Protein AF-A0A7S1WA50-F1 (afdb_monomer)

Sequence (158 aa):
GDLDSDDESGGPNFHASDACNRATQATYDANPKWEGSHKYVARGTYIEGLRAGDACVVKWFKSGPVYSEADFDHDIAAISETKRIAAAFNDAVRPSKPVYVNEAQVWHHLAEEDRRKVLVEPLIKGVYQHFNSNTGFQADGFEIMSALSHFSYYFTGG

Organism: Alexandrium catenella (NCBI:txid2925)

Radius of gyration: 18.3 Å; Cα contacts (8 Å, |Δi|>4): 209; chains: 1; bounding box: 58×42×42 Å

pLDDT: mean 81.84, std 15.19, range [35.0, 96.0]

Foldseek 3Di:
DDDDDPPCPPDPPDDLCLLEPQAADKDWDPPAPDDDPFKGKTKIAGCGGPRHRAIKIKIDTDDDPPDDPVVVVVVQVVLVLLQVLQVVCCVVVVDPDGDHGHHWDWAADDPPVGRGIIIMTGDDPDDDDDAADPVGDGDPPPVVVVVSVVSSCVVVVD

InterPro domains:
  IPR004166 Alpha-type protein kinase, alpha-kinase domain [PF02816] (35-158)
  IPR011009 Protein kinase-like domain superfamily [SSF56112] (28-158)
  IPR051852 Alpha-type Protein Kinase [PTHR45992] (49-157)

Secondary structure (DSSP, 8-state):
---------------GGGG---EEEEEE-SS-SEE-SSEEEEEEEEEEETTTTSEEEEEEEPSSTT--HHHHHHHHHHHHHHHHHHHHHHHHH--SS-------EEEE-SSTT---EEEEEEPPPS-----B-TTS-B-TT-HHHHHHHHHHHHHHT-

Solvent-accessible surface area (backbone atoms only — not comparable to full-atom values): 9656 Å² total; per-residue (Å²): 138,76,90,82,80,88,77,78,80,78,66,83,87,82,51,82,69,65,27,45,46,66,49,82,43,64,52,62,54,90,69,58,79,44,71,60,98,60,32,38,28,20,62,26,34,24,69,31,60,84,36,48,74,40,58,24,33,38,33,35,71,56,90,59,99,81,70,49,78,64,55,55,56,51,52,49,52,52,48,54,52,48,40,53,48,34,52,53,46,35,70,74,68,58,53,99,71,71,66,82,62,63,35,62,44,84,43,62,46,83,52,84,94,44,68,51,69,29,39,39,26,47,50,81,84,77,84,89,79,82,58,64,46,102,84,75,51,70,48,87,96,42,63,69,61,52,51,48,58,55,46,45,42,62,74,70,70,108

Nearest PDB structures (foldseek):
  3q6u-assembly1_A  TM=4.998E-01  e=2.518E-02  Homo sapiens
  8yki-assembly2_B  TM=5.866E-01  e=1.099E-01  Homo sapiens
  9eto-assembly2_B  TM=3.687E-01  e=1.540E-02  Psilocybe cubensis
  9bhi-assembly1_A  TM=5.438E-01  e=1.797E-01  Homo sapiens
  2lav-assembly1_A  TM=3.578E-01  e=4.246E-01  Homo sapiens

Mean predicted aligned error: 8.6 Å

Structure (mmCIF, N/CA/C/O backbone):
data_AF-A0A7S1WA50-F1
#
_entry.id   AF-A0A7S1WA50-F1
#
loop_
_atom_site.group_PDB
_atom_site.id
_atom_site.type_symbol
_atom_site.label_atom_id
_atom_site.label_alt_id
_atom_site.label_comp_id
_atom_site.label_asym_id
_atom_site.label_entity_id
_atom_site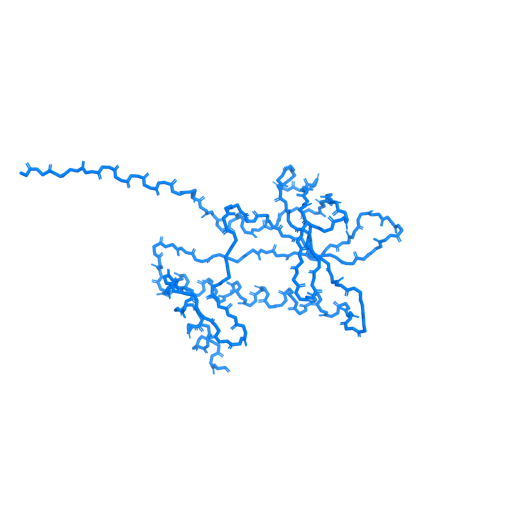.label_seq_id
_atom_site.pdbx_PDB_ins_code
_atom_site.Cartn_x
_atom_site.Cartn_y
_atom_site.Cartn_z
_atom_site.occupancy
_atom_site.B_iso_or_equiv
_atom_site.auth_seq_id
_atom_site.auth_comp_id
_atom_site.auth_asym_id
_atom_site.auth_atom_id
_atom_site.pdbx_PDB_model_num
ATOM 1 N N . GLY A 1 1 ? -34.495 28.781 19.962 1.00 35.00 1 GLY A N 1
ATOM 2 C CA . GLY A 1 1 ? -34.429 27.419 19.428 1.00 35.00 1 GLY A CA 1
ATOM 3 C C . GLY A 1 1 ? -34.739 27.491 17.961 1.00 35.00 1 GLY A C 1
ATOM 4 O O . GLY A 1 1 ? -35.581 28.296 17.586 1.00 35.00 1 GLY A O 1
ATOM 5 N N . ASP A 1 2 ? -34.044 26.797 17.085 1.00 36.53 2 ASP A N 1
ATOM 6 C CA . ASP A 1 2 ? -32.937 25.845 17.225 1.00 36.53 2 ASP A CA 1
ATOM 7 C C . ASP A 1 2 ? -32.177 25.954 15.888 1.00 36.53 2 ASP A C 1
ATOM 9 O O . ASP A 1 2 ? -32.792 26.231 14.861 1.00 36.53 2 ASP A O 1
ATOM 13 N N . LEU A 1 3 ? -30.859 26.170 15.914 1.00 46.78 3 LEU A N 1
ATOM 14 C CA . LEU A 1 3 ? -29.863 25.157 15.543 1.00 46.78 3 LEU A CA 1
ATOM 15 C C . LEU A 1 3 ? -30.322 24.255 14.390 1.00 46.78 3 LEU A C 1
ATOM 17 O O . LEU A 1 3 ? -31.064 23.315 14.622 1.00 46.78 3 LEU A O 1
ATOM 21 N N . ASP A 1 4 ? -29.804 24.530 13.195 1.00 40.38 4 ASP A N 1
ATOM 22 C CA . ASP A 1 4 ? -29.164 23.495 12.386 1.00 40.38 4 ASP A CA 1
ATOM 23 C C . ASP A 1 4 ? -28.057 24.155 11.559 1.00 40.38 4 ASP A C 1
ATOM 25 O O . ASP A 1 4 ? -28.275 24.945 10.641 1.00 40.38 4 ASP A O 1
ATOM 29 N N . SER A 1 5 ? -26.836 23.912 12.022 1.00 44.00 5 SER A N 1
ATOM 30 C CA . SER A 1 5 ? -25.590 24.177 11.328 1.00 44.00 5 SER A CA 1
ATOM 31 C C . SER A 1 5 ? -25.280 22.961 10.464 1.00 44.00 5 SER A C 1
ATOM 33 O O . SER A 1 5 ? -24.893 21.921 10.999 1.00 44.00 5 SER A O 1
ATOM 35 N N . ASP A 1 6 ? -25.420 23.107 9.151 1.00 42.28 6 ASP A N 1
ATOM 36 C CA . ASP A 1 6 ? -24.900 22.147 8.180 1.00 42.28 6 ASP A CA 1
ATOM 37 C C . ASP A 1 6 ? -23.361 22.211 8.180 1.00 42.28 6 ASP A C 1
ATOM 39 O O . ASP A 1 6 ? -22.743 22.966 7.429 1.00 42.28 6 ASP A O 1
ATOM 43 N N . ASP A 1 7 ? -22.734 21.434 9.065 1.00 39.44 7 ASP A N 1
ATOM 44 C CA . ASP A 1 7 ? -21.320 21.059 8.967 1.00 39.44 7 ASP A CA 1
ATOM 45 C C . ASP A 1 7 ? -21.200 19.787 8.116 1.00 39.44 7 ASP A C 1
ATOM 47 O O . ASP A 1 7 ? -20.968 18.682 8.612 1.00 39.44 7 ASP A O 1
ATOM 51 N N . GLU A 1 8 ? -21.382 19.929 6.801 1.00 43.31 8 GLU A N 1
ATOM 52 C CA . GLU A 1 8 ? -20.932 18.920 5.841 1.00 43.31 8 GLU A CA 1
ATOM 53 C C . GLU A 1 8 ? -19.407 19.012 5.682 1.00 43.31 8 GLU A C 1
ATOM 55 O O . GLU A 1 8 ? -18.874 19.506 4.685 1.00 43.31 8 GLU A O 1
ATOM 60 N N . SER A 1 9 ? -18.667 18.465 6.647 1.00 40.41 9 SER A N 1
ATOM 61 C CA . SER A 1 9 ? -17.265 18.087 6.441 1.00 40.41 9 SER A CA 1
ATOM 62 C C . SER A 1 9 ? -17.189 16.803 5.597 1.00 40.41 9 SER A C 1
ATOM 64 O O . SER A 1 9 ? -16.762 15.735 6.038 1.00 40.41 9 SER A O 1
ATOM 66 N N . GLY A 1 10 ? -17.636 16.914 4.341 1.00 35.53 10 GLY A N 1
ATOM 67 C CA . GLY A 1 10 ? -17.607 15.871 3.319 1.00 35.53 10 GLY A CA 1
ATOM 68 C C . GLY A 1 10 ? -16.180 15.524 2.897 1.00 35.53 10 GLY A C 1
ATOM 69 O O . GLY A 1 10 ? -15.693 15.958 1.853 1.00 35.53 10 GLY A O 1
ATOM 70 N N . GLY A 1 11 ? -15.489 14.733 3.717 1.00 45.41 11 GLY A N 1
ATOM 71 C CA . GLY A 1 11 ? -14.299 14.009 3.280 1.00 45.41 11 GLY A CA 1
ATOM 72 C C . GLY A 1 11 ? -14.661 13.012 2.168 1.00 45.41 11 GLY A C 1
ATOM 73 O O . GLY A 1 11 ? -15.799 12.545 2.113 1.00 45.41 11 GLY A O 1
ATOM 74 N N . PRO A 1 12 ? -13.728 12.667 1.264 1.00 52.41 12 PRO A N 1
ATOM 75 C CA . PRO A 1 12 ? -14.012 11.709 0.201 1.00 52.41 12 PRO A CA 1
ATOM 76 C C . PRO A 1 12 ? -14.478 10.371 0.793 1.00 52.41 12 PRO A C 1
ATOM 78 O O . PRO A 1 12 ? -13.815 9.822 1.675 1.00 52.41 12 PRO A O 1
ATOM 81 N N . ASN A 1 13 ? -15.598 9.841 0.289 1.00 57.78 13 ASN A N 1
ATOM 82 C CA . ASN A 1 13 ? -16.054 8.484 0.595 1.00 57.78 13 ASN A CA 1
ATOM 83 C C . ASN A 1 13 ? -15.004 7.487 0.090 1.00 57.78 13 ASN A C 1
ATOM 85 O O . ASN A 1 13 ? -14.938 7.196 -1.102 1.00 57.78 13 ASN A O 1
ATOM 89 N N . PHE A 1 14 ? -14.153 7.003 0.994 1.00 65.69 14 PHE A N 1
ATOM 90 C CA . PHE A 1 14 ? -13.164 5.974 0.697 1.00 65.69 14 PHE A CA 1
ATOM 91 C C . PHE A 1 14 ? -13.850 4.607 0.695 1.00 65.69 14 PHE A C 1
ATOM 93 O O . PHE A 1 14 ? -14.446 4.201 1.695 1.00 65.69 14 PHE A O 1
ATOM 100 N N . HIS A 1 15 ? -13.758 3.882 -0.416 1.00 72.12 15 HIS A N 1
ATOM 101 C CA . HIS A 1 15 ? -14.284 2.528 -0.535 1.00 72.12 15 HIS A CA 1
ATOM 102 C C . HIS A 1 15 ? -13.161 1.501 -0.381 1.00 72.12 15 HIS A C 1
ATOM 104 O O . HIS A 1 15 ? -12.035 1.717 -0.814 1.00 72.12 15 HIS A O 1
ATOM 110 N N . ALA A 1 16 ? -13.469 0.320 0.163 1.00 71.81 16 ALA A N 1
ATOM 111 C CA . ALA A 1 16 ? -12.491 -0.767 0.303 1.00 71.81 16 ALA A CA 1
ATOM 112 C C . ALA A 1 16 ? -11.784 -1.127 -1.025 1.00 71.81 16 ALA A C 1
ATOM 114 O O . ALA A 1 16 ? -10.636 -1.562 -1.021 1.00 71.81 16 ALA A O 1
ATOM 115 N N . SER A 1 17 ? -12.451 -0.918 -2.167 1.00 76.38 17 SER A N 1
ATOM 116 C CA . SER A 1 17 ? -11.875 -1.106 -3.502 1.00 76.38 17 SER A CA 1
ATOM 117 C C . SER A 1 17 ? -10.734 -0.144 -3.830 1.00 76.38 17 SER A C 1
ATOM 119 O O . SER A 1 17 ? -9.886 -0.494 -4.647 1.00 76.38 17 SER A O 1
ATOM 121 N N . ASP A 1 18 ? -10.686 1.032 -3.201 1.00 80.12 18 ASP A N 1
ATOM 122 C CA . ASP A 1 18 ? -9.644 2.038 -3.433 1.00 80.12 18 ASP A CA 1
ATOM 123 C C . ASP A 1 18 ? -8.282 1.571 -2.914 1.00 80.12 18 ASP A C 1
ATOM 125 O O . ASP A 1 18 ? -7.242 1.962 -3.454 1.00 80.12 18 ASP A O 1
ATOM 129 N N . ALA A 1 19 ? -8.296 0.674 -1.925 1.00 83.38 19 ALA A N 1
ATOM 130 C CA . ALA A 1 19 ? -7.116 0.014 -1.389 1.00 83.38 19 ALA A CA 1
ATOM 131 C C . ALA A 1 19 ? -6.609 -1.136 -2.281 1.00 83.38 19 ALA A C 1
ATOM 133 O O . ALA A 1 19 ? -5.468 -1.562 -2.124 1.00 83.38 19 ALA A O 1
ATOM 134 N N . CYS A 1 20 ? -7.405 -1.643 -3.228 1.00 86.56 20 CYS A N 1
ATOM 135 C CA . CYS A 1 20 ? -6.990 -2.738 -4.108 1.00 86.56 20 CYS A CA 1
ATOM 136 C C . CYS A 1 20 ? -6.148 -2.236 -5.290 1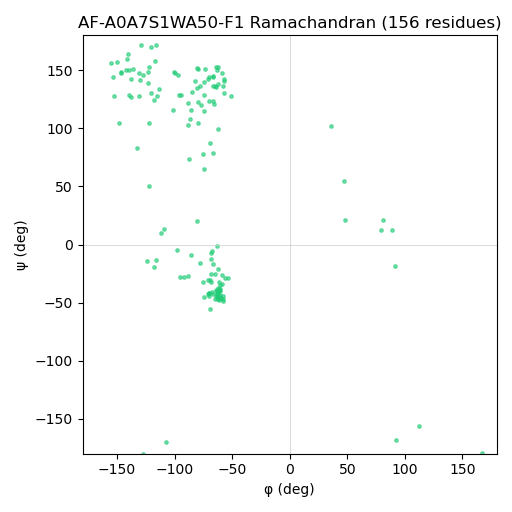.00 86.56 20 CYS A C 1
ATOM 138 O O . CYS A 1 20 ? -6.474 -1.221 -5.908 1.00 86.56 20 CYS A O 1
ATOM 140 N N . ASN A 1 21 ? -5.110 -2.989 -5.671 1.00 86.50 21 ASN A N 1
ATOM 141 C CA . ASN A 1 21 ? -4.279 -2.641 -6.826 1.00 86.50 21 ASN A CA 1
ATOM 142 C C . ASN A 1 21 ? -5.047 -2.807 -8.157 1.00 86.50 21 ASN A C 1
ATOM 144 O O . ASN A 1 21 ? -5.201 -1.836 -8.877 1.00 86.50 21 ASN A O 1
ATOM 148 N N . ARG A 1 22 ? -5.615 -3.982 -8.479 1.00 87.62 22 ARG A N 1
ATOM 149 C CA . ARG A 1 22 ? -6.429 -4.226 -9.706 1.00 87.62 22 ARG A CA 1
ATOM 150 C C . ARG A 1 22 ? -5.810 -3.723 -11.034 1.00 87.62 22 ARG A C 1
ATOM 152 O O . ARG A 1 22 ? -6.529 -3.542 -12.020 1.00 87.62 22 ARG A O 1
ATOM 159 N N . ALA A 1 23 ? -4.499 -3.527 -11.072 1.00 91.75 23 ALA A N 1
ATOM 160 C CA . ALA A 1 23 ? -3.702 -3.246 -12.256 1.00 91.75 23 ALA A CA 1
ATOM 161 C C . ALA A 1 23 ? -2.643 -4.342 -12.428 1.00 91.75 23 ALA A C 1
ATOM 163 O O . ALA A 1 23 ? -2.480 -5.198 -11.558 1.00 91.75 23 ALA A O 1
ATOM 164 N N . THR A 1 24 ? -1.965 -4.351 -13.570 1.00 90.50 24 THR A N 1
ATOM 165 C CA . THR A 1 24 ? -0.911 -5.337 -13.883 1.00 90.50 24 THR A CA 1
ATOM 166 C C . THR A 1 24 ? 0.414 -4.687 -14.245 1.00 90.50 24 THR A C 1
ATOM 168 O O . THR A 1 24 ? 1.440 -5.362 -14.281 1.00 90.50 24 THR A O 1
ATOM 171 N N . GLN A 1 25 ? 0.400 -3.381 -14.516 1.00 91.88 25 GLN A N 1
ATOM 172 C CA . GLN A 1 25 ? 1.564 -2.668 -15.006 1.00 91.88 25 GLN A CA 1
ATOM 173 C C . GLN A 1 25 ? 1.510 -1.180 -14.638 1.00 91.88 25 GLN A C 1
ATOM 175 O O . GLN A 1 25 ? 0.438 -0.567 -14.620 1.00 91.88 25 GLN A O 1
ATOM 180 N N . ALA A 1 26 ? 2.669 -0.585 -14.345 1.00 93.44 26 ALA A N 1
ATOM 181 C CA . ALA A 1 26 ? 2.814 0.838 -14.040 1.00 93.44 26 ALA A CA 1
ATOM 182 C C . ALA A 1 26 ? 4.156 1.380 -14.532 1.00 93.44 26 ALA A C 1
ATOM 184 O O . ALA A 1 26 ? 5.169 0.685 -14.490 1.00 93.44 26 ALA A O 1
ATOM 185 N N . THR A 1 27 ? 4.168 2.652 -14.923 1.00 93.19 27 THR A N 1
ATOM 186 C CA . THR A 1 27 ? 5.390 3.417 -15.195 1.00 93.19 27 THR A CA 1
ATOM 187 C C . THR A 1 27 ? 5.726 4.303 -14.003 1.00 93.19 27 THR A C 1
ATOM 189 O O . THR A 1 27 ? 4.836 4.775 -13.293 1.00 93.19 27 THR A O 1
ATOM 192 N N . TYR A 1 28 ? 7.013 4.531 -13.755 1.00 91.81 28 TYR A N 1
ATOM 193 C CA . TYR A 1 28 ? 7.479 5.400 -12.676 1.00 91.81 28 TYR A CA 1
ATOM 194 C C . TYR A 1 28 ? 8.874 5.955 -12.978 1.00 91.81 28 TYR A C 1
ATOM 196 O O . TYR A 1 28 ? 9.638 5.365 -13.739 1.00 91.81 28 TYR A O 1
ATOM 204 N N . ASP A 1 29 ? 9.200 7.096 -12.371 1.00 85.19 29 ASP A N 1
ATOM 205 C CA . ASP A 1 29 ? 10.546 7.675 -12.406 1.00 85.19 29 ASP A CA 1
ATOM 206 C C . ASP A 1 29 ? 11.443 6.911 -11.422 1.00 85.19 29 ASP A C 1
ATOM 208 O O . ASP A 1 29 ? 11.162 6.871 -10.222 1.00 85.19 29 ASP A O 1
ATOM 212 N N . ALA A 1 30 ? 12.517 6.296 -11.922 1.00 80.50 30 ALA A N 1
ATOM 213 C CA . ALA A 1 30 ? 13.470 5.557 -11.093 1.00 80.50 30 ALA A CA 1
ATOM 214 C C . ALA A 1 30 ? 14.286 6.469 -10.155 1.00 80.50 30 ALA A C 1
ATOM 216 O O . ALA A 1 30 ? 14.987 5.961 -9.281 1.00 80.50 30 ALA A O 1
ATOM 217 N N . ASN A 1 31 ? 14.174 7.797 -10.290 1.00 84.62 31 ASN A N 1
ATOM 218 C CA . ASN A 1 31 ? 14.657 8.749 -9.297 1.00 84.62 31 ASN A CA 1
ATOM 219 C C . ASN A 1 31 ? 13.642 8.850 -8.144 1.00 84.62 31 ASN A C 1
ATOM 221 O O . ASN A 1 31 ? 12.584 9.477 -8.306 1.00 84.62 31 ASN A O 1
ATOM 225 N N . PRO A 1 32 ? 13.931 8.249 -6.974 1.00 84.31 32 PRO A N 1
ATOM 226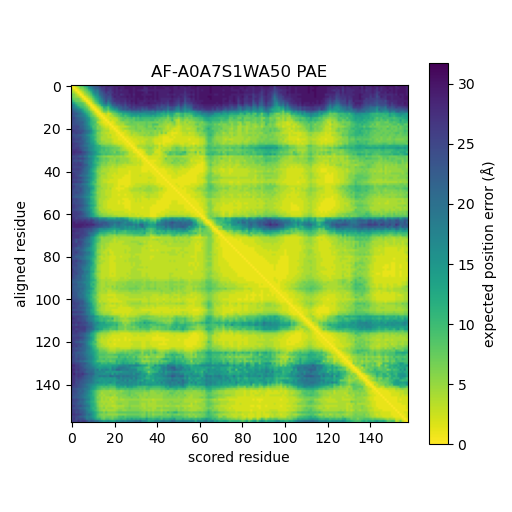 C CA . PRO A 1 32 ? 12.967 8.181 -5.889 1.00 84.31 32 PRO A CA 1
ATOM 227 C C . PRO A 1 32 ? 12.601 9.582 -5.398 1.00 84.31 32 PRO A C 1
ATOM 229 O O . PRO A 1 32 ? 13.455 10.455 -5.250 1.00 84.31 32 PRO A O 1
ATOM 232 N N . LYS A 1 33 ? 11.309 9.792 -5.139 1.00 84.88 33 LYS A N 1
ATOM 233 C CA . LYS A 1 33 ? 10.800 11.043 -4.555 1.00 84.88 33 LYS A CA 1
ATOM 234 C C . LYS A 1 33 ? 10.820 10.999 -3.032 1.00 84.88 33 LYS A C 1
ATOM 236 O O . LYS A 1 33 ? 10.924 12.045 -2.400 1.00 84.88 33 LYS A O 1
ATOM 241 N N . TRP A 1 34 ? 10.731 9.798 -2.461 1.00 90.56 34 TRP A N 1
ATOM 242 C CA . TRP A 1 34 ? 10.767 9.560 -1.024 1.00 90.56 34 TRP A CA 1
ATOM 243 C C . TRP A 1 34 ? 11.584 8.309 -0.704 1.00 90.56 34 TRP A C 1
ATOM 245 O O . TRP A 1 34 ? 11.833 7.460 -1.563 1.00 90.56 34 TRP A O 1
ATOM 255 N N . GLU A 1 35 ? 11.974 8.168 0.556 1.00 90.44 35 GLU A N 1
ATOM 256 C CA . GLU A 1 35 ? 12.653 6.978 1.049 1.00 90.44 35 GLU A CA 1
ATOM 257 C C . GLU A 1 35 ? 12.278 6.678 2.499 1.00 90.44 35 GLU A C 1
ATOM 259 O O . GLU A 1 35 ? 12.004 7.577 3.290 1.00 90.44 35 GLU A O 1
ATOM 264 N N . GLY A 1 36 ? 12.271 5.391 2.837 1.00 84.69 36 GLY A N 1
ATOM 265 C CA . GLY A 1 36 ? 12.274 4.917 4.216 1.00 84.69 36 GLY A CA 1
ATOM 266 C C . GLY A 1 36 ? 13.629 4.316 4.585 1.00 84.69 36 GLY A C 1
ATOM 267 O O . GLY A 1 36 ? 14.590 4.362 3.809 1.00 84.69 36 GLY A O 1
ATOM 268 N N . SER A 1 37 ? 13.694 3.671 5.749 1.00 84.69 37 SER A N 1
ATOM 269 C CA . SER A 1 37 ? 14.921 3.020 6.231 1.00 84.69 37 SER A CA 1
ATOM 270 C C . SER A 1 37 ? 15.423 1.913 5.293 1.00 84.69 37 SER A C 1
ATOM 272 O O . SER A 1 37 ? 16.627 1.769 5.115 1.00 84.69 37 SER A O 1
ATOM 274 N N . HIS A 1 38 ? 14.513 1.177 4.641 1.00 85.81 38 HIS A N 1
ATOM 275 C CA . HIS A 1 38 ? 14.856 -0.007 3.833 1.00 85.81 38 HIS A CA 1
ATOM 276 C C . HIS A 1 38 ? 14.503 0.105 2.346 1.00 85.81 38 HIS A C 1
ATOM 278 O O . HIS A 1 38 ? 15.043 -0.641 1.530 1.00 85.81 38 HIS A O 1
ATOM 284 N N . LYS A 1 3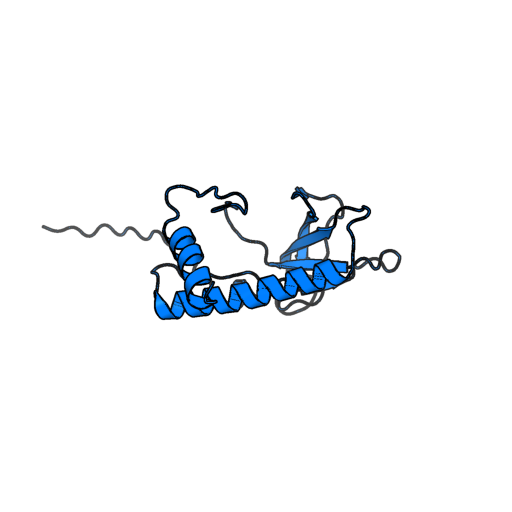9 ? 13.596 1.015 1.975 1.00 90.00 39 LYS A N 1
ATOM 285 C CA . LYS A 1 39 ? 13.023 1.087 0.625 1.00 90.00 39 LYS A CA 1
ATOM 286 C C . LYS A 1 39 ? 13.097 2.498 0.055 1.00 90.00 39 LYS A C 1
ATOM 288 O O . LYS A 1 39 ? 12.871 3.477 0.767 1.00 90.00 39 LYS A O 1
ATOM 293 N N . TYR A 1 40 ? 13.385 2.576 -1.235 1.00 91.50 40 TYR A N 1
ATOM 294 C CA . TYR A 1 40 ? 13.123 3.737 -2.070 1.00 91.50 40 TYR A CA 1
ATOM 295 C C . TYR A 1 40 ? 11.660 3.750 -2.497 1.00 91.50 40 TYR A C 1
ATOM 297 O O . TYR A 1 40 ? 11.028 2.696 -2.597 1.00 91.50 40 TYR A O 1
ATOM 305 N N . VAL A 1 41 ? 11.129 4.946 -2.736 1.00 92.69 41 VAL A N 1
ATOM 306 C CA . VAL A 1 41 ? 9.730 5.157 -3.092 1.00 92.69 41 VAL A CA 1
ATOM 307 C C . VAL A 1 41 ? 9.637 6.188 -4.214 1.00 92.69 41 VAL A C 1
ATOM 309 O O . VAL A 1 41 ? 10.128 7.315 -4.100 1.00 92.69 41 VAL A O 1
ATOM 312 N N . ALA A 1 42 ? 8.952 5.826 -5.291 1.00 93.31 42 ALA A N 1
ATOM 313 C CA . ALA A 1 42 ? 8.600 6.736 -6.369 1.00 93.31 42 ALA A CA 1
ATOM 314 C C . ALA A 1 42 ? 7.091 6.773 -6.582 1.00 93.31 42 ALA A C 1
ATOM 316 O O . ALA A 1 42 ? 6.368 5.809 -6.324 1.00 93.31 42 ALA A O 1
ATOM 317 N N . ARG A 1 43 ? 6.622 7.907 -7.098 1.00 94.00 43 ARG A N 1
ATOM 318 C CA . ARG A 1 43 ? 5.283 8.000 -7.667 1.00 94.00 43 ARG A CA 1
ATOM 319 C C . ARG A 1 43 ? 5.296 7.369 -9.057 1.00 94.00 43 ARG A C 1
ATOM 321 O O . ARG A 1 43 ? 6.198 7.646 -9.846 1.00 94.00 43 ARG A O 1
ATOM 328 N N . GLY A 1 44 ? 4.274 6.578 -9.349 1.00 94.12 44 GLY A N 1
ATOM 329 C CA . GLY A 1 44 ? 4.027 6.014 -10.667 1.00 94.12 44 GLY A CA 1
ATOM 330 C C . GLY A 1 44 ? 2.614 6.294 -11.166 1.00 94.12 44 GLY A C 1
ATOM 331 O O . GLY A 1 44 ? 1.807 6.941 -10.490 1.00 94.12 44 GLY A O 1
ATOM 332 N N . THR A 1 45 ? 2.338 5.796 -12.364 1.00 95.94 45 THR A N 1
ATOM 333 C CA . THR A 1 45 ? 1.015 5.780 -12.989 1.00 95.94 45 THR A CA 1
ATOM 334 C C . THR A 1 45 ? 0.755 4.374 -13.504 1.00 95.94 45 THR A C 1
ATOM 336 O O . THR A 1 45 ? 1.588 3.818 -14.223 1.00 95.94 45 THR A O 1
ATOM 339 N N . TYR A 1 46 ? -0.383 3.791 -13.139 1.00 96.00 46 TYR A N 1
ATOM 340 C CA . TYR A 1 46 ? -0.809 2.517 -13.709 1.00 96.00 46 TYR A CA 1
ATOM 341 C C . TYR A 1 46 ? -1.063 2.681 -15.209 1.00 96.00 46 TYR A C 1
ATOM 343 O O . TYR A 1 46 ? -1.705 3.645 -15.628 1.00 96.00 46 TYR A O 1
ATOM 351 N N . ILE A 1 47 ? -0.586 1.739 -16.018 1.00 95.56 47 ILE A N 1
ATOM 352 C CA . ILE A 1 47 ? -0.751 1.769 -17.481 1.00 95.56 47 ILE A CA 1
ATOM 353 C C . ILE A 1 47 ? -1.588 0.604 -18.021 1.00 95.56 47 ILE A C 1
ATOM 355 O O . ILE A 1 47 ? -2.069 0.691 -19.145 1.00 95.56 47 ILE A O 1
ATOM 359 N N . GLU A 1 48 ? -1.843 -0.431 -17.213 1.00 94.00 48 GLU A N 1
ATOM 360 C CA . GLU A 1 48 ? -2.699 -1.565 -17.584 1.00 94.00 48 GLU A CA 1
ATOM 361 C C . GLU A 1 48 ? -3.600 -2.030 -16.430 1.00 94.00 48 GLU A C 1
ATOM 363 O O . GLU A 1 48 ? -3.230 -1.955 -15.255 1.00 94.00 48 GLU A O 1
ATOM 368 N N . GLY A 1 49 ? -4.774 -2.566 -16.776 1.00 93.31 49 GLY A N 1
ATOM 369 C CA . GLY A 1 49 ? -5.785 -3.070 -15.841 1.00 93.31 49 GLY A CA 1
ATOM 370 C C . GLY A 1 49 ? -6.837 -2.028 -15.443 1.00 93.31 49 GLY A C 1
ATOM 371 O O . GLY A 1 49 ? -6.950 -0.967 -16.053 1.00 93.31 49 GLY A O 1
ATOM 372 N N . LEU A 1 50 ? -7.639 -2.328 -14.414 1.00 92.81 50 LEU A N 1
ATOM 373 C CA . LEU A 1 50 ? -8.819 -1.528 -14.038 1.00 92.81 50 LEU A CA 1
ATOM 374 C C . LEU A 1 50 ? -8.480 -0.145 -13.471 1.00 92.81 50 LEU A C 1
ATOM 376 O O . LEU A 1 50 ? -9.374 0.681 -13.316 1.00 92.81 50 LEU A O 1
ATOM 380 N N . ARG A 1 51 ? -7.207 0.093 -13.145 1.00 93.06 51 ARG A N 1
ATOM 381 C CA . ARG A 1 51 ? -6.710 1.371 -12.630 1.00 93.06 51 ARG A CA 1
ATOM 382 C C . ARG A 1 51 ? -5.841 2.128 -13.624 1.00 93.06 51 ARG A C 1
ATOM 384 O O . ARG A 1 51 ? -5.153 3.054 -13.216 1.00 93.06 51 ARG A O 1
ATOM 391 N N . ALA A 1 52 ? -5.823 1.749 -14.902 1.00 95.19 52 ALA A N 1
ATOM 392 C CA . ALA A 1 52 ? -5.044 2.475 -15.902 1.00 95.19 52 ALA A CA 1
ATOM 393 C C . ALA A 1 52 ? -5.349 3.989 -15.852 1.00 95.19 52 ALA A C 1
ATOM 395 O O . ALA A 1 52 ? -6.508 4.400 -15.868 1.00 95.19 52 ALA A O 1
ATOM 396 N N . GLY A 1 53 ? -4.300 4.810 -15.756 1.00 94.38 53 GLY A N 1
ATOM 397 C CA . GLY A 1 53 ? -4.380 6.263 -15.576 1.00 94.38 53 GLY A CA 1
ATOM 398 C C . GLY A 1 53 ? -4.367 6.750 -14.119 1.00 94.38 53 GLY A C 1
ATOM 399 O O . GLY A 1 53 ? -4.029 7.910 -13.881 1.00 94.38 53 GLY A O 1
ATOM 400 N N . ASP A 1 54 ? -4.661 5.895 -13.135 1.00 94.81 54 ASP A N 1
ATOM 401 C CA . ASP A 1 54 ? -4.559 6.259 -11.719 1.00 94.81 54 ASP A CA 1
ATOM 402 C C . ASP A 1 54 ? -3.097 6.350 -11.259 1.00 94.81 54 ASP A C 1
ATOM 404 O O . ASP A 1 54 ? -2.208 5.624 -11.715 1.00 94.81 54 ASP A O 1
ATOM 408 N N . ALA A 1 55 ? -2.860 7.207 -10.265 1.00 94.81 55 ALA A N 1
ATOM 409 C CA . ALA A 1 55 ? -1.568 7.300 -9.600 1.00 94.81 55 ALA A CA 1
ATOM 410 C C . ALA A 1 55 ? -1.327 6.117 -8.647 1.00 94.81 55 ALA A C 1
ATOM 412 O O . ALA A 1 55 ? -2.203 5.718 -7.872 1.00 94.81 55 ALA A O 1
ATOM 413 N N . CYS A 1 56 ? -0.091 5.628 -8.639 1.00 95.06 56 CYS A N 1
ATOM 414 C CA . CYS A 1 56 ? 0.376 4.570 -7.754 1.00 95.06 56 CYS A CA 1
ATOM 415 C C . CYS A 1 56 ? 1.672 4.974 -7.045 1.00 95.06 56 CYS A C 1
ATOM 417 O O . CYS A 1 56 ? 2.295 5.999 -7.349 1.00 95.06 56 CYS A O 1
ATOM 419 N N . VAL A 1 57 ? 2.082 4.148 -6.092 1.00 94.19 57 VAL A N 1
ATOM 420 C CA . VAL A 1 57 ? 3.400 4.197 -5.469 1.00 94.19 57 VAL A CA 1
ATOM 421 C C . VAL A 1 57 ? 4.149 2.933 -5.850 1.00 94.19 57 VAL A C 1
ATOM 423 O O . VAL A 1 57 ? 3.600 1.837 -5.762 1.00 94.19 57 VAL A O 1
ATOM 426 N N . VAL A 1 58 ? 5.408 3.094 -6.251 1.00 93.94 58 VAL A N 1
ATOM 427 C CA . VAL A 1 58 ? 6.326 1.991 -6.535 1.00 93.94 58 VAL A CA 1
ATOM 428 C C . VAL A 1 58 ? 7.462 2.032 -5.524 1.00 93.94 58 VAL A C 1
ATOM 430 O O . VAL A 1 58 ? 8.087 3.076 -5.328 1.00 93.94 58 VAL A O 1
ATOM 433 N N . LYS A 1 59 ? 7.713 0.904 -4.860 1.00 91.81 59 LYS A N 1
ATOM 434 C CA . LYS A 1 59 ? 8.729 0.759 -3.816 1.00 91.81 59 LYS A CA 1
ATOM 435 C C . LYS A 1 59 ? 9.708 -0.343 -4.187 1.00 91.81 59 LYS A C 1
ATOM 437 O O . LYS A 1 59 ? 9.304 -1.410 -4.641 1.00 91.81 59 LYS A O 1
ATOM 442 N N . TRP A 1 60 ? 10.989 -0.119 -3.940 1.00 89.44 60 TRP A N 1
ATOM 443 C CA . TRP A 1 60 ? 12.019 -1.143 -4.102 1.00 89.44 60 TRP A CA 1
ATOM 444 C C . TRP A 1 60 ? 13.055 -1.025 -2.996 1.00 89.44 60 TRP A C 1
ATOM 446 O O . TRP A 1 60 ? 13.284 0.058 -2.456 1.00 89.44 60 TRP A O 1
ATOM 456 N N . PHE A 1 61 ? 13.664 -2.145 -2.625 1.00 86.94 61 PHE A N 1
ATOM 457 C CA . PHE A 1 61 ? 14.668 -2.165 -1.570 1.00 86.94 61 PHE A CA 1
ATOM 458 C C . PHE A 1 61 ? 15.930 -1.401 -1.977 1.00 86.94 61 PHE A C 1
ATOM 460 O O . PHE A 1 61 ? 16.336 -1.392 -3.144 1.00 86.94 61 PHE A O 1
ATOM 467 N N . LYS A 1 62 ? 16.551 -0.750 -0.992 1.00 85.56 62 LYS A N 1
ATOM 468 C CA . LYS A 1 62 ? 17.887 -0.166 -1.133 1.00 85.56 62 LYS A CA 1
ATOM 469 C C . LYS A 1 62 ? 18.896 -1.310 -1.308 1.00 85.56 62 LYS A C 1
ATOM 471 O O . LYS A 1 62 ? 18.809 -2.319 -0.612 1.00 85.56 62 LYS A O 1
ATOM 476 N N . SER A 1 63 ? 19.839 -1.177 -2.240 1.00 72.12 63 SER A N 1
ATOM 477 C CA . SER A 1 63 ? 20.859 -2.205 -2.495 1.00 72.12 63 SER A CA 1
ATOM 478 C C . SER A 1 63 ? 21.785 -2.390 -1.286 1.00 72.12 63 SER A C 1
ATOM 480 O O . SER A 1 63 ? 22.245 -1.402 -0.715 1.00 72.12 63 SER A O 1
ATOM 482 N N . GLY A 1 64 ? 22.100 -3.636 -0.923 1.00 62.47 64 GLY A N 1
ATOM 483 C CA . GLY A 1 64 ? 22.990 -3.971 0.192 1.00 62.47 64 GLY A CA 1
ATOM 484 C C . GLY A 1 64 ? 22.920 -5.456 0.579 1.00 62.47 64 GLY A C 1
ATOM 485 O O . GLY A 1 64 ? 22.155 -6.203 -0.029 1.00 62.47 64 GLY A O 1
ATOM 486 N N . PRO A 1 65 ? 23.678 -5.897 1.601 1.00 48.88 65 PRO A N 1
ATOM 487 C CA . PRO A 1 65 ? 23.791 -7.311 1.992 1.00 48.88 65 PRO A CA 1
ATOM 488 C C . PRO A 1 65 ? 22.503 -7.923 2.571 1.00 48.88 65 PRO A C 1
ATOM 490 O O . PRO A 1 65 ? 22.471 -9.115 2.852 1.00 48.88 65 PRO A O 1
ATOM 493 N N . VAL A 1 66 ? 21.461 -7.112 2.769 1.00 54.38 66 VAL A N 1
ATOM 494 C CA . VAL A 1 66 ? 20.184 -7.498 3.391 1.00 54.38 66 VAL A CA 1
ATOM 495 C C . VAL A 1 66 ? 19.108 -7.806 2.341 1.00 54.38 66 VAL A C 1
ATOM 497 O O . VAL A 1 66 ? 18.027 -8.223 2.708 1.00 54.38 66 VAL A O 1
ATOM 500 N N . TYR A 1 67 ? 19.380 -7.615 1.045 1.00 63.56 67 TYR A N 1
ATOM 501 C CA . TYR A 1 67 ? 18.392 -7.871 -0.005 1.00 63.56 67 TYR A CA 1
ATOM 502 C C . TYR A 1 67 ? 18.198 -9.373 -0.245 1.00 63.56 67 TYR A C 1
ATOM 504 O O . TYR A 1 67 ? 19.104 -10.045 -0.744 1.00 63.56 67 TYR A O 1
ATOM 512 N N . SER A 1 68 ? 17.001 -9.878 0.042 1.00 66.06 68 SER A N 1
ATOM 513 C CA . SER A 1 68 ? 16.544 -11.205 -0.363 1.00 66.06 68 SER A CA 1
ATOM 514 C C . SER A 1 68 ? 15.199 -11.108 -1.076 1.00 66.06 68 SER A C 1
ATOM 516 O O . SER A 1 68 ? 14.337 -10.313 -0.711 1.00 66.06 68 SER A O 1
ATOM 518 N N . GLU A 1 69 ? 14.961 -11.965 -2.073 1.00 69.31 69 GLU A N 1
ATOM 519 C CA . GLU A 1 69 ? 13.618 -12.093 -2.655 1.00 69.31 69 GLU A CA 1
ATOM 520 C C . GLU A 1 69 ? 12.557 -12.434 -1.597 1.00 69.31 69 GLU A C 1
ATOM 522 O O . GLU A 1 69 ? 11.411 -12.007 -1.727 1.00 69.31 69 GLU A O 1
ATOM 527 N N . ALA A 1 70 ? 12.964 -13.124 -0.525 1.00 76.31 70 ALA A N 1
ATOM 528 C CA . ALA A 1 70 ? 12.110 -13.457 0.610 1.00 76.31 70 ALA A CA 1
ATOM 529 C C . ALA A 1 70 ? 11.574 -12.219 1.355 1.00 76.31 70 ALA A C 1
ATOM 531 O O . ALA A 1 70 ? 10.546 -12.315 2.025 1.00 76.31 70 ALA A O 1
ATOM 532 N N . ASP A 1 71 ? 12.217 -11.053 1.222 1.00 80.44 71 ASP A N 1
ATOM 533 C CA . ASP A 1 71 ? 11.749 -9.819 1.864 1.00 80.44 71 ASP A CA 1
ATOM 534 C C . ASP A 1 71 ? 10.432 -9.330 1.246 1.00 80.44 71 ASP A C 1
ATOM 536 O O . ASP A 1 71 ? 9.577 -8.783 1.942 1.00 80.44 71 ASP A O 1
ATOM 540 N N . PHE A 1 72 ? 10.227 -9.575 -0.054 1.00 85.12 72 PHE A N 1
ATOM 541 C CA . PHE A 1 72 ? 8.958 -9.273 -0.716 1.00 85.12 72 PHE A CA 1
ATOM 542 C C . PHE A 1 72 ? 7.844 -10.209 -0.248 1.00 85.12 72 PHE A C 1
ATOM 544 O O . PHE A 1 72 ? 6.734 -9.747 0.008 1.00 85.12 72 PHE A O 1
ATOM 551 N N . ASP A 1 73 ? 8.136 -11.503 -0.101 1.00 86.94 73 ASP A N 1
ATOM 552 C CA . ASP A 1 73 ? 7.158 -12.481 0.384 1.00 86.94 73 ASP A CA 1
ATOM 553 C C . ASP A 1 73 ? 6.736 -12.164 1.825 1.00 86.94 73 ASP A C 1
ATOM 555 O O . ASP A 1 73 ? 5.550 -12.228 2.155 1.00 86.94 73 ASP A O 1
ATOM 559 N N . HIS A 1 74 ? 7.687 -11.740 2.665 1.00 86.75 74 HIS A N 1
ATOM 560 C CA . HIS A 1 74 ? 7.402 -11.275 4.020 1.00 86.75 74 HIS A CA 1
ATOM 561 C C . HIS A 1 74 ? 6.512 -10.025 4.013 1.00 86.75 74 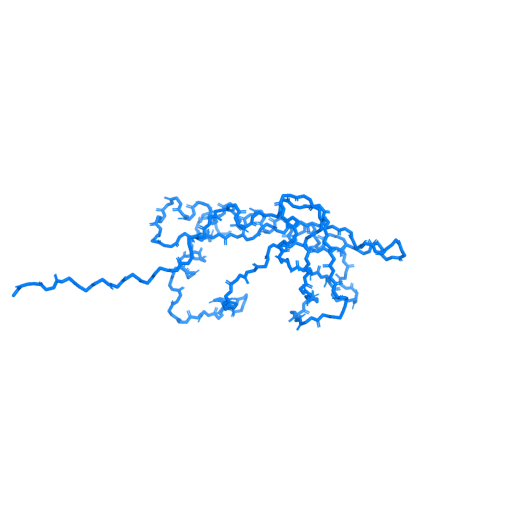HIS A C 1
ATOM 563 O O . HIS A 1 74 ? 5.515 -9.990 4.733 1.00 86.75 74 HIS A O 1
ATOM 569 N N . ASP A 1 75 ? 6.823 -9.021 3.183 1.00 86.62 75 ASP A N 1
ATOM 570 C CA . ASP A 1 75 ? 6.002 -7.810 3.052 1.00 86.62 75 ASP A CA 1
ATOM 571 C C . ASP A 1 75 ? 4.559 -8.153 2.631 1.00 86.62 75 ASP A C 1
ATOM 573 O O . ASP A 1 75 ? 3.602 -7.637 3.211 1.00 86.62 75 ASP A O 1
ATOM 577 N N . ILE A 1 76 ? 4.376 -9.059 1.663 1.00 91.50 76 ILE A N 1
ATOM 578 C CA . ILE A 1 76 ? 3.041 -9.491 1.219 1.00 91.50 76 ILE A CA 1
ATOM 579 C C . ILE A 1 76 ? 2.303 -10.258 2.321 1.00 91.50 76 ILE A C 1
ATOM 581 O O . ILE A 1 76 ? 1.117 -10.004 2.550 1.00 91.50 76 ILE A O 1
ATOM 585 N N . ALA A 1 77 ? 2.986 -11.154 3.038 1.00 90.56 77 ALA A N 1
ATOM 586 C CA . ALA A 1 77 ? 2.400 -11.884 4.160 1.00 90.56 77 ALA A CA 1
ATOM 587 C C . ALA A 1 77 ? 1.952 -10.932 5.282 1.00 90.56 77 ALA A C 1
ATOM 589 O O . ALA A 1 77 ? 0.823 -11.033 5.767 1.00 90.56 77 ALA A O 1
ATOM 590 N N . ALA A 1 78 ? 2.793 -9.956 5.634 1.00 91.12 78 ALA A N 1
ATOM 591 C CA . ALA A 1 78 ? 2.484 -8.947 6.642 1.00 91.12 78 ALA A CA 1
ATOM 592 C C . ALA A 1 78 ? 1.289 -8.073 6.233 1.00 91.12 78 ALA A C 1
ATOM 594 O O . ALA A 1 78 ? 0.393 -7.830 7.045 1.00 91.12 78 ALA A O 1
ATOM 595 N N . ILE A 1 79 ? 1.217 -7.643 4.968 1.00 92.12 79 ILE A N 1
ATOM 596 C CA . ILE A 1 79 ? 0.070 -6.884 4.442 1.00 92.12 79 ILE A CA 1
ATOM 597 C C . ILE A 1 79 ? -1.207 -7.722 4.503 1.00 92.12 79 ILE A C 1
ATOM 599 O O . ILE A 1 79 ? -2.246 -7.224 4.941 1.00 92.12 79 ILE A O 1
ATOM 603 N N . SER A 1 80 ? -1.143 -8.991 4.094 1.00 92.19 80 SER A N 1
ATOM 604 C CA . SER A 1 80 ? -2.291 -9.900 4.130 1.00 92.19 80 SER A CA 1
ATOM 605 C C . SER A 1 80 ? -2.829 -10.071 5.551 1.00 92.19 80 SER A C 1
ATOM 607 O O . SER A 1 80 ? -4.036 -9.952 5.777 1.00 92.19 80 SER A O 1
ATOM 609 N N . GLU A 1 81 ? -1.946 -10.287 6.524 1.00 94.12 81 GLU A N 1
ATOM 610 C CA . GLU A 1 81 ? -2.349 -10.424 7.922 1.00 94.12 81 GLU A CA 1
ATOM 611 C C . GLU A 1 81 ? -2.895 -9.109 8.492 1.00 94.12 81 GLU A C 1
ATOM 613 O O . GLU A 1 81 ? -3.943 -9.093 9.138 1.00 94.12 81 GLU A O 1
ATOM 618 N N . THR A 1 82 ? -2.272 -7.976 8.160 1.00 93.12 82 THR A N 1
ATOM 619 C CA . THR A 1 82 ? -2.766 -6.653 8.573 1.00 93.12 82 THR A CA 1
ATOM 620 C C . THR A 1 82 ? -4.167 -6.388 8.014 1.00 93.12 82 THR A C 1
ATOM 622 O O . THR A 1 82 ? -5.030 -5.883 8.730 1.00 93.12 82 THR A O 1
ATOM 625 N N . LYS A 1 83 ? -4.444 -6.779 6.761 1.00 92.75 83 LYS A N 1
ATOM 626 C CA . LYS A 1 83 ? -5.790 -6.697 6.164 1.00 92.75 83 LYS A CA 1
ATOM 627 C C . LYS A 1 83 ? -6.803 -7.543 6.933 1.00 92.75 83 LYS A C 1
ATOM 629 O O . LYS A 1 83 ? -7.913 -7.071 7.179 1.00 92.75 83 LYS A O 1
ATOM 634 N N . ARG A 1 84 ? -6.432 -8.767 7.327 1.00 94.62 84 ARG A N 1
ATOM 635 C CA . ARG A 1 84 ? -7.286 -9.661 8.125 1.00 94.62 84 ARG A CA 1
ATOM 636 C C . ARG A 1 84 ? -7.636 -9.031 9.473 1.00 94.62 84 ARG A C 1
ATOM 638 O O . ARG A 1 84 ? -8.806 -9.008 9.852 1.00 94.62 84 ARG A O 1
ATOM 645 N N . ILE A 1 85 ? -6.640 -8.473 10.158 1.00 95.50 85 ILE A N 1
ATOM 646 C CA . ILE A 1 85 ? -6.808 -7.792 11.446 1.00 95.50 85 ILE A CA 1
ATOM 647 C C . ILE A 1 85 ? -7.676 -6.537 11.293 1.00 95.50 85 ILE A C 1
ATOM 649 O O . ILE A 1 85 ? -8.617 -6.358 12.060 1.00 95.50 85 ILE A O 1
ATOM 653 N N . ALA A 1 86 ? -7.416 -5.692 10.290 1.00 93.81 86 ALA A N 1
ATOM 654 C CA . ALA A 1 86 ? -8.195 -4.477 10.045 1.00 93.81 86 ALA A CA 1
ATOM 655 C C . ALA A 1 86 ? -9.668 -4.788 9.737 1.00 93.81 86 ALA A C 1
ATOM 657 O O . ALA A 1 86 ? -10.563 -4.109 10.237 1.00 93.81 86 ALA A O 1
ATOM 658 N N . ALA A 1 87 ? -9.937 -5.844 8.961 1.00 93.62 87 ALA A N 1
ATOM 659 C CA . ALA A 1 87 ? -11.300 -6.295 8.695 1.00 93.62 87 ALA A CA 1
ATOM 660 C C . ALA A 1 87 ? -12.011 -6.758 9.978 1.00 93.62 87 ALA A C 1
ATOM 662 O O . ALA A 1 87 ? -13.139 -6.336 10.230 1.00 93.62 87 ALA A O 1
ATOM 663 N N . ALA A 1 88 ? -11.341 -7.563 10.811 1.00 95.50 88 ALA A N 1
ATOM 664 C CA . ALA A 1 88 ? -11.882 -8.006 12.096 1.00 95.50 88 ALA A CA 1
ATOM 665 C C . ALA A 1 88 ? -12.125 -6.833 13.062 1.00 95.50 88 ALA A C 1
ATOM 667 O O . ALA A 1 88 ? -13.156 -6.783 13.728 1.00 95.50 88 ALA A O 1
ATOM 668 N N . PHE A 1 89 ? -11.213 -5.859 13.096 1.00 95.31 89 PHE A N 1
ATOM 669 C CA . PHE A 1 89 ? -11.368 -4.639 13.884 1.00 95.31 89 PHE A CA 1
ATOM 670 C C . PHE A 1 89 ? -12.586 -3.828 13.434 1.00 95.31 89 PHE A C 1
ATOM 672 O O . PHE A 1 89 ? -13.402 -3.435 14.263 1.00 95.31 89 PHE A O 1
ATOM 679 N N . ASN A 1 90 ? -12.742 -3.603 12.126 1.00 94.69 90 ASN A N 1
ATOM 680 C CA . ASN A 1 90 ? -13.874 -2.851 11.588 1.00 94.69 90 ASN A CA 1
ATOM 681 C C . ASN A 1 90 ? -15.219 -3.514 11.913 1.00 94.69 90 ASN A C 1
ATOM 683 O O . ASN A 1 90 ? -16.176 -2.807 12.218 1.00 94.69 90 ASN A O 1
ATOM 687 N N . ASP A 1 91 ? -15.294 -4.846 11.870 1.00 95.00 91 ASP A N 1
ATOM 688 C CA . ASP A 1 91 ? -16.516 -5.587 12.202 1.00 95.00 91 ASP A CA 1
ATOM 689 C C . ASP A 1 91 ? -16.842 -5.542 13.705 1.00 95.00 91 ASP A C 1
ATOM 691 O O . ASP A 1 91 ? -17.992 -5.304 14.090 1.00 95.00 91 ASP A O 1
ATOM 695 N N . ALA A 1 92 ? -15.821 -5.710 14.552 1.00 94.12 92 ALA A N 1
ATOM 696 C CA . ALA A 1 92 ? -15.971 -5.749 16.003 1.00 94.12 92 ALA A CA 1
ATOM 697 C C . ALA A 1 92 ? -16.228 -4.364 16.618 1.00 94.12 92 ALA A C 1
ATOM 699 O O . ALA A 1 92 ? -17.094 -4.215 17.477 1.00 94.12 92 ALA A O 1
ATOM 700 N N . VAL A 1 93 ? -15.469 -3.352 16.192 1.00 93.31 93 VAL A N 1
ATOM 701 C CA . VAL A 1 93 ? -15.492 -2.004 16.782 1.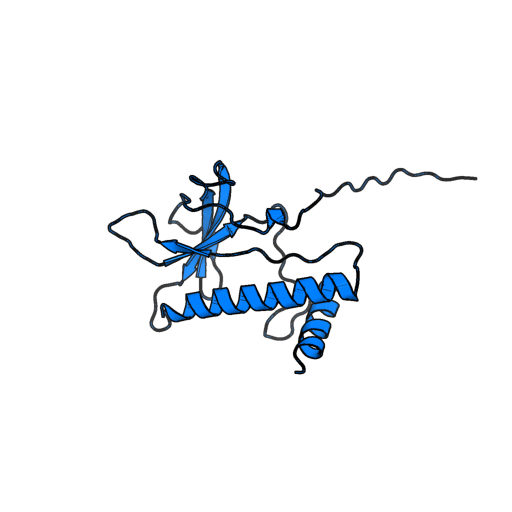00 93.31 93 VAL A CA 1
ATOM 702 C C . VAL A 1 93 ? -16.492 -1.093 16.077 1.00 93.31 93 VAL A C 1
ATOM 704 O O . VAL A 1 93 ? -17.034 -0.190 16.708 1.00 93.31 93 VAL A O 1
ATOM 707 N N . ARG A 1 94 ? -16.762 -1.333 14.785 1.00 92.12 94 ARG A N 1
ATOM 708 C CA . ARG A 1 94 ? -17.656 -0.519 13.938 1.00 92.12 94 ARG A CA 1
ATOM 709 C C . ARG A 1 94 ? -17.387 0.984 14.074 1.00 92.12 94 ARG A C 1
ATOM 711 O O . ARG A 1 94 ? -18.296 1.748 14.407 1.00 92.12 94 ARG A O 1
ATOM 718 N N . PRO A 1 95 ? -16.135 1.424 13.855 1.00 88.94 95 PRO A N 1
ATOM 719 C CA . PRO A 1 95 ? -15.791 2.828 13.994 1.00 88.94 95 PRO A CA 1
ATOM 720 C C . PRO A 1 95 ? -16.546 3.677 12.964 1.00 88.94 95 PRO A C 1
ATOM 722 O O . PRO A 1 95 ? -16.838 3.223 11.858 1.00 88.94 95 PRO A O 1
ATOM 725 N N . SER A 1 96 ? -16.783 4.949 13.293 1.00 88.50 96 SER A N 1
ATOM 726 C CA . SER A 1 96 ? -17.366 5.921 12.354 1.00 88.50 96 SER A CA 1
ATOM 727 C C . SER A 1 96 ? -16.518 6.107 11.089 1.00 88.50 96 SER A C 1
ATOM 729 O O . SER A 1 96 ? -17.050 6.438 10.033 1.00 88.50 96 SER A O 1
ATOM 731 N N . LYS A 1 97 ? -15.204 5.864 11.189 1.00 87.44 97 LYS A N 1
ATOM 732 C CA . LYS A 1 97 ? -14.256 5.826 10.072 1.00 87.44 97 LYS A CA 1
ATOM 733 C C . LYS A 1 97 ? -13.557 4.460 10.044 1.00 87.44 97 LYS A C 1
ATOM 735 O O . LYS A 1 97 ? -12.694 4.221 10.891 1.00 87.44 97 LYS A O 1
ATOM 740 N N . PRO A 1 98 ? -13.921 3.561 9.114 1.00 90.50 98 PRO A N 1
ATOM 741 C CA . PRO A 1 98 ? -13.269 2.263 8.971 1.00 90.50 98 PRO A CA 1
ATOM 742 C C . PRO A 1 98 ? -11.792 2.382 8.586 1.00 90.50 98 PRO A C 1
ATOM 744 O O . PRO A 1 98 ? -11.386 3.309 7.885 1.00 90.50 98 PRO A O 1
ATOM 747 N N . VAL A 1 99 ? -10.996 1.403 9.013 1.00 90.94 99 VAL A N 1
ATOM 748 C CA . VAL A 1 99 ? -9.575 1.296 8.671 1.00 90.94 99 VAL A CA 1
ATOM 749 C C . VAL A 1 99 ? -9.400 0.395 7.453 1.00 90.94 99 VAL A C 1
ATOM 751 O O . VAL A 1 99 ? -9.865 -0.743 7.442 1.00 90.94 99 VAL A O 1
ATOM 754 N N . TYR A 1 100 ? -8.670 0.868 6.446 1.00 91.19 100 TYR A N 1
ATOM 755 C CA . TYR A 1 100 ? -8.315 0.077 5.271 1.00 91.19 100 TYR A CA 1
ATOM 756 C C . TYR A 1 100 ? -6.802 0.026 5.089 1.00 91.19 100 TYR A C 1
ATOM 758 O O . TYR A 1 100 ? -6.087 0.971 5.412 1.00 91.19 100 TYR A O 1
ATOM 766 N N . VAL A 1 101 ? -6.326 -1.092 4.549 1.00 91.75 101 VAL A N 1
ATOM 767 C CA . VAL A 1 101 ? -4.907 -1.340 4.288 1.00 91.75 101 VAL A CA 1
ATOM 768 C C . VAL A 1 101 ? -4.737 -1.511 2.788 1.00 91.75 101 VAL A C 1
ATOM 770 O O . VAL A 1 101 ? -5.401 -2.361 2.187 1.00 91.75 101 VAL A O 1
ATOM 773 N N . ASN A 1 102 ? -3.854 -0.708 2.193 1.00 92.88 102 ASN A N 1
ATOM 774 C CA . ASN A 1 102 ? -3.512 -0.827 0.782 1.00 92.88 102 ASN A CA 1
ATOM 775 C C . ASN A 1 102 ? -2.975 -2.224 0.464 1.00 92.88 102 ASN A C 1
ATOM 777 O O . ASN A 1 102 ? -2.147 -2.787 1.177 1.00 92.88 102 ASN A O 1
ATOM 781 N N . GLU A 1 103 ? -3.438 -2.766 -0.651 1.00 89.88 103 GLU A N 1
ATOM 782 C CA . GLU A 1 103 ? -2.971 -4.020 -1.204 1.00 89.88 103 GLU A CA 1
ATOM 783 C C . GLU A 1 103 ? -1.784 -3.748 -2.120 1.00 89.88 103 GLU A C 1
ATOM 785 O O . GLU A 1 103 ? -1.948 -3.276 -3.249 1.00 89.88 103 GLU A O 1
ATOM 790 N N . ALA A 1 104 ? -0.585 -4.035 -1.621 1.00 92.00 104 ALA A N 1
ATOM 791 C CA . ALA A 1 104 ? 0.601 -4.062 -2.459 1.00 92.00 104 ALA A CA 1
ATOM 792 C C . ALA A 1 104 ? 0.677 -5.377 -3.243 1.00 92.00 104 ALA A C 1
ATOM 794 O O . ALA A 1 104 ? 0.219 -6.424 -2.783 1.00 92.00 104 ALA A O 1
ATOM 795 N N . GLN A 1 105 ? 1.298 -5.325 -4.416 1.00 92.62 105 GLN A N 1
ATOM 796 C CA . GLN A 1 105 ? 1.624 -6.497 -5.22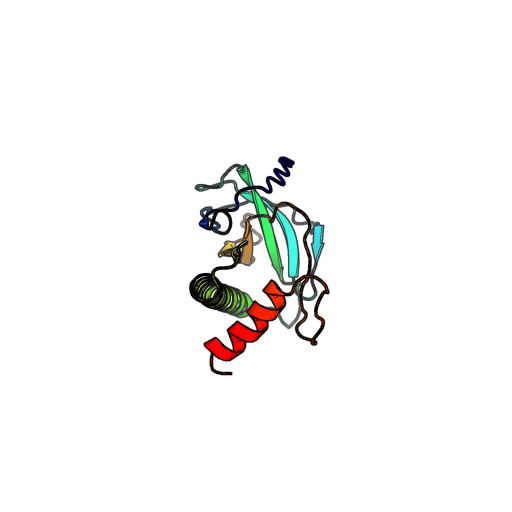4 1.00 92.62 105 GLN A CA 1
ATOM 797 C C . GLN A 1 105 ? 3.085 -6.441 -5.662 1.00 92.62 105 GLN A C 1
ATOM 799 O O . GLN A 1 105 ? 3.626 -5.357 -5.885 1.00 92.62 105 GLN A O 1
ATOM 804 N N . VAL A 1 106 ? 3.713 -7.611 -5.788 1.00 92.25 106 VAL A N 1
ATOM 805 C CA . VAL A 1 106 ? 5.082 -7.737 -6.302 1.00 92.25 106 VAL A CA 1
ATOM 806 C C . VAL A 1 106 ? 5.031 -7.805 -7.819 1.00 92.25 106 VAL A C 1
ATOM 808 O O . VAL A 1 106 ? 4.500 -8.766 -8.372 1.00 92.25 106 VAL A O 1
ATOM 811 N N . TRP A 1 107 ? 5.598 -6.808 -8.488 1.00 91.94 107 TRP A N 1
ATOM 812 C CA . TRP A 1 107 ? 5.765 -6.775 -9.940 1.00 91.94 107 TRP A CA 1
ATOM 813 C C . TRP A 1 107 ? 7.248 -6.771 -10.306 1.00 91.94 107 TRP A C 1
ATOM 815 O O . TRP A 1 107 ? 8.120 -6.627 -9.448 1.00 91.94 107 TRP A O 1
ATOM 825 N N . HIS A 1 108 ? 7.536 -6.913 -11.595 1.00 87.50 108 HIS A N 1
ATOM 826 C CA . HIS A 1 108 ? 8.867 -6.668 -12.135 1.00 87.50 108 HIS A CA 1
ATOM 827 C C . HIS A 1 108 ? 8.938 -5.262 -12.717 1.00 87.50 108 HIS A C 1
ATOM 829 O O . HIS A 1 108 ? 7.955 -4.751 -13.259 1.00 87.50 108 HIS A O 1
ATOM 835 N N . HIS A 1 109 ? 10.106 -4.641 -12.597 1.00 81.88 109 HIS A N 1
ATOM 836 C CA . HIS A 1 109 ? 10.391 -3.415 -13.321 1.00 81.88 109 HIS A CA 1
ATOM 837 C C . HIS A 1 109 ? 10.266 -3.639 -14.841 1.00 81.88 109 HIS A C 1
ATOM 839 O O . HIS A 1 109 ? 10.467 -4.748 -15.338 1.00 81.88 109 HIS A O 1
ATOM 845 N N . LEU A 1 110 ? 9.846 -2.590 -15.559 1.00 79.50 110 LEU A N 1
ATOM 846 C CA . LEU A 1 110 ? 9.444 -2.696 -16.965 1.00 79.50 110 LEU A CA 1
ATOM 847 C C . LEU A 1 110 ? 10.607 -2.840 -17.935 1.00 79.50 110 LEU A C 1
ATOM 849 O O . LEU A 1 110 ? 10.431 -3.461 -18.979 1.00 79.50 110 LEU A O 1
ATOM 853 N N . ALA A 1 111 ? 11.758 -2.244 -17.625 1.00 76.94 111 ALA A N 1
ATOM 854 C CA . ALA A 1 111 ? 12.924 -2.362 -18.484 1.00 76.94 111 ALA A CA 1
ATOM 855 C C . ALA A 1 111 ? 13.418 -3.815 -18.473 1.00 76.94 111 ALA A C 1
ATOM 857 O O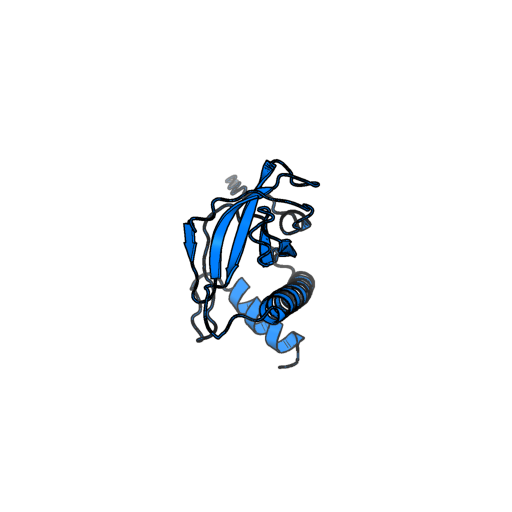 . ALA A 1 111 ? 13.710 -4.365 -17.412 1.00 76.94 111 ALA A O 1
ATOM 858 N N . GLU A 1 112 ? 13.507 -4.444 -19.648 1.00 73.00 112 GLU A N 1
ATOM 859 C CA . GLU A 1 112 ? 13.903 -5.853 -19.761 1.00 73.00 112 GLU A CA 1
ATOM 860 C C . GLU A 1 112 ? 15.321 -6.096 -19.231 1.00 73.00 112 GLU A C 1
ATOM 862 O O . GLU A 1 112 ? 15.596 -7.153 -18.656 1.00 73.00 112 GLU A O 1
ATOM 867 N N . GLU A 1 113 ? 16.204 -5.103 -19.368 1.00 76.06 113 GLU A N 1
ATOM 868 C CA . GLU A 1 113 ? 17.554 -5.113 -18.807 1.00 76.06 113 GLU A CA 1
ATOM 869 C C . GLU A 1 113 ? 17.597 -5.069 -17.268 1.00 76.06 113 GLU A C 1
ATOM 871 O O . GLU A 1 113 ? 18.623 -5.402 -16.673 1.00 76.06 113 GLU A O 1
ATOM 876 N N . ASP A 1 114 ? 16.498 -4.695 -16.611 1.00 75.00 114 ASP A N 1
ATOM 877 C CA . ASP A 1 114 ? 16.400 -4.543 -15.164 1.00 75.00 114 ASP A CA 1
ATOM 878 C C . ASP A 1 114 ? 15.143 -5.237 -14.635 1.00 75.00 114 ASP A C 1
ATOM 880 O O . ASP A 1 114 ? 14.105 -4.634 -14.391 1.00 75.00 114 ASP A O 1
ATOM 884 N N . ARG A 1 115 ? 15.250 -6.549 -14.413 1.00 74.12 115 ARG A N 1
ATOM 885 C CA . ARG A 1 115 ? 14.141 -7.388 -13.931 1.00 74.12 115 ARG A CA 1
ATOM 886 C C . ARG A 1 115 ? 13.909 -7.317 -12.421 1.00 74.12 115 ARG A C 1
ATOM 888 O O . ARG A 1 115 ? 13.305 -8.242 -11.862 1.00 74.12 115 ARG A O 1
ATOM 895 N N . ARG A 1 116 ? 14.390 -6.275 -11.733 1.00 83.31 116 ARG A N 1
ATOM 896 C CA . ARG A 1 116 ? 14.244 -6.182 -10.274 1.00 83.31 116 ARG A CA 1
ATOM 897 C C . ARG A 1 116 ? 12.773 -6.256 -9.860 1.00 83.31 116 ARG A C 1
ATOM 899 O O . ARG A 1 116 ? 11.892 -5.709 -10.527 1.00 83.31 116 ARG A O 1
ATOM 906 N N . LYS A 1 117 ? 12.517 -6.924 -8.736 1.00 88.56 117 LYS A N 1
ATOM 907 C CA . LYS A 1 117 ? 11.197 -6.935 -8.099 1.00 88.56 117 LYS A CA 1
ATOM 908 C C . LYS A 1 117 ? 10.904 -5.567 -7.479 1.00 88.56 117 LYS A C 1
ATOM 910 O O . LYS A 1 117 ? 11.795 -4.925 -6.917 1.00 88.56 117 LYS A O 1
ATOM 915 N N . VAL A 1 118 ? 9.649 -5.143 -7.565 1.00 91.12 118 VAL A N 1
ATOM 916 C CA . VAL A 1 118 ? 9.124 -3.909 -6.971 1.00 91.12 118 VAL A CA 1
ATOM 917 C C . VAL A 1 118 ? 7.779 -4.183 -6.306 1.00 91.12 118 VAL A C 1
ATOM 919 O O . VAL A 1 118 ? 7.040 -5.060 -6.740 1.00 91.12 118 VAL A O 1
ATOM 922 N N . LEU A 1 119 ? 7.446 -3.423 -5.265 1.00 93.44 119 LEU A N 1
ATOM 923 C CA . LEU A 1 119 ? 6.107 -3.397 -4.678 1.00 93.44 119 LEU A CA 1
ATOM 924 C C . LEU A 1 119 ? 5.322 -2.235 -5.266 1.00 93.44 119 LEU A C 1
ATOM 926 O O . LEU A 1 119 ? 5.794 -1.098 -5.228 1.00 93.44 119 LEU A O 1
ATOM 930 N N . VAL A 1 120 ? 4.120 -2.510 -5.759 1.00 94.62 120 VAL A N 1
ATOM 931 C CA . VAL A 1 120 ? 3.219 -1.489 -6.297 1.00 94.62 120 VAL A CA 1
ATOM 932 C C . VAL A 1 120 ? 1.918 -1.475 -5.515 1.00 94.62 120 VAL A C 1
ATOM 934 O O . VAL A 1 120 ? 1.304 -2.522 -5.307 1.00 94.62 120 VAL A O 1
ATOM 937 N N . GLU A 1 121 ? 1.502 -0.286 -5.086 1.00 94.62 121 GLU A N 1
ATOM 938 C CA . GLU A 1 121 ? 0.262 -0.064 -4.343 1.00 94.62 121 GLU A CA 1
ATOM 939 C C . GLU A 1 121 ? -0.428 1.245 -4.773 1.00 94.62 121 GLU A C 1
A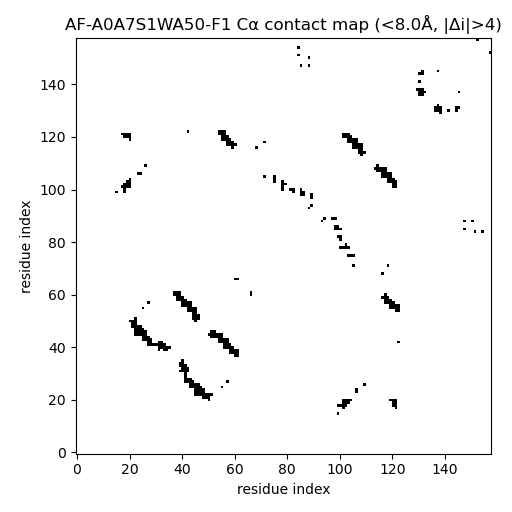TOM 941 O O . GLU A 1 121 ? 0.218 2.145 -5.328 1.00 94.62 121 GLU A O 1
ATOM 946 N N . PRO A 1 122 ? -1.738 1.395 -4.515 1.00 94.44 122 PRO A N 1
ATOM 947 C CA . PRO A 1 122 ? -2.454 2.641 -4.779 1.00 94.44 122 PRO A CA 1
ATOM 948 C C . PRO A 1 122 ? -1.845 3.845 -4.053 1.00 94.44 122 PRO A C 1
ATOM 950 O O . PRO A 1 122 ? -1.461 3.751 -2.888 1.00 94.44 122 PRO A O 1
ATOM 953 N N . LEU A 1 123 ? -1.798 5.009 -4.709 1.00 91.50 123 LEU A N 1
ATOM 954 C CA . LEU A 1 123 ? -1.352 6.234 -4.044 1.00 91.50 123 LEU A CA 1
ATOM 955 C C . LEU A 1 123 ? -2.396 6.691 -3.015 1.00 91.50 123 LEU A C 1
ATOM 957 O O . LEU A 1 123 ? -3.545 6.962 -3.369 1.00 91.50 123 LEU A O 1
ATOM 961 N N . ILE A 1 124 ? -1.974 6.846 -1.758 1.00 88.06 124 ILE A N 1
ATOM 962 C CA . ILE A 1 124 ? -2.787 7.499 -0.726 1.00 88.06 124 ILE A CA 1
ATOM 963 C C . ILE A 1 124 ? -2.948 8.973 -1.106 1.00 88.06 124 ILE A C 1
ATOM 965 O O . ILE A 1 124 ? -1.969 9.706 -1.250 1.00 88.06 124 ILE A O 1
ATOM 969 N N . LYS A 1 125 ? -4.197 9.407 -1.282 1.00 82.75 125 LYS A N 1
ATOM 970 C CA . LYS A 1 125 ? -4.539 10.813 -1.518 1.00 82.75 125 LYS A CA 1
ATOM 971 C C . LYS A 1 125 ? -4.653 11.522 -0.167 1.00 82.75 125 LYS A C 1
ATOM 973 O O . LYS A 1 125 ? -5.346 11.032 0.717 1.00 82.75 125 LYS A O 1
ATOM 978 N N . GLY A 1 126 ? -4.004 12.675 -0.021 1.00 80.69 126 GLY A N 1
ATOM 979 C CA . GLY A 1 126 ? -4.023 13.468 1.212 1.00 80.69 126 GLY A CA 1
ATOM 980 C C . GLY A 1 126 ? -2.672 13.505 1.926 1.00 80.69 126 GLY A C 1
ATOM 981 O O . GLY A 1 126 ? -1.625 13.358 1.296 1.00 80.69 126 GLY A O 1
ATOM 982 N N . VAL A 1 127 ? -2.702 13.753 3.237 1.00 75.94 127 VAL A N 1
ATOM 983 C CA . VAL A 1 127 ? -1.499 13.874 4.071 1.00 75.94 127 VAL A CA 1
ATOM 984 C C . VAL A 1 127 ? -1.097 12.497 4.588 1.00 75.94 127 VAL A C 1
ATOM 986 O O . VAL A 1 127 ? -1.873 11.829 5.267 1.00 75.94 127 VAL A O 1
ATOM 989 N N . TYR A 1 128 ? 0.127 12.077 4.272 1.00 77.31 128 TYR A N 1
ATOM 990 C CA . TYR A 1 128 ? 0.720 10.882 4.863 1.00 77.31 128 TYR A CA 1
ATOM 991 C C . TYR A 1 128 ? 1.150 11.174 6.304 1.00 77.31 128 TYR A C 1
ATOM 993 O O . TYR A 1 128 ? 1.883 12.134 6.545 1.00 77.31 128 TYR A O 1
ATOM 1001 N N . GLN A 1 129 ? 0.733 10.329 7.247 1.00 79.38 129 GLN A N 1
ATOM 1002 C CA . GLN A 1 129 ? 1.083 10.465 8.656 1.00 79.38 129 GLN A CA 1
ATOM 1003 C C . GLN A 1 129 ? 1.422 9.108 9.269 1.00 79.38 129 GLN A C 1
ATOM 1005 O O . GLN A 1 129 ? 0.830 8.083 8.938 1.00 79.38 129 GLN A O 1
ATOM 1010 N N . HIS A 1 130 ? 2.412 9.117 10.157 1.00 74.00 130 HIS A N 1
ATOM 1011 C CA . HIS A 1 130 ? 2.877 7.944 10.879 1.00 74.00 130 HIS A CA 1
ATOM 1012 C C . HIS A 1 130 ? 2.306 7.978 12.301 1.00 74.00 130 HIS A C 1
ATOM 1014 O O . HIS A 1 130 ? 2.597 8.903 13.058 1.00 74.00 130 HIS A O 1
ATOM 1020 N N . PHE A 1 131 ? 1.465 7.000 12.641 1.00 72.81 131 PHE A N 1
ATOM 1021 C CA . PHE A 1 131 ? 0.647 7.036 13.862 1.00 72.81 131 PHE A CA 1
ATOM 1022 C C . PHE A 1 131 ? 1.275 6.308 15.049 1.00 72.81 131 PHE A C 1
ATOM 1024 O O . PHE A 1 131 ? 1.011 6.659 16.195 1.00 72.81 131 PHE A O 1
ATOM 1031 N N . ASN A 1 132 ? 2.106 5.303 14.786 1.00 66.50 132 ASN A N 1
ATOM 1032 C CA . ASN A 1 132 ? 2.861 4.583 15.800 1.00 66.50 132 ASN A CA 1
ATOM 1033 C C . ASN A 1 132 ? 4.181 4.074 15.218 1.00 66.50 132 ASN A C 1
ATOM 1035 O O . ASN A 1 132 ? 4.294 3.955 14.005 1.00 66.50 132 ASN A O 1
ATOM 1039 N N . SER A 1 133 ? 5.187 3.806 16.053 1.00 65.62 133 SER A N 1
ATOM 1040 C CA . SER A 1 133 ? 6.443 3.188 15.608 1.00 65.62 133 SER A CA 1
ATOM 1041 C C . SER A 1 133 ? 6.671 1.826 16.247 1.00 65.62 133 SER A C 1
ATOM 1043 O O . SER A 1 133 ? 6.239 1.562 17.369 1.00 65.62 133 SER A O 1
ATOM 1045 N N . ASN A 1 134 ? 7.504 1.015 15.594 1.00 66.12 134 ASN A N 1
ATOM 1046 C CA . ASN A 1 134 ? 8.028 -0.239 16.148 1.00 66.12 134 ASN A CA 1
ATOM 1047 C C . ASN A 1 134 ? 8.904 -0.037 17.407 1.00 66.12 134 ASN A C 1
ATOM 1049 O O . ASN A 1 134 ? 9.406 -1.005 17.966 1.00 66.12 134 ASN A O 1
ATOM 1053 N N . THR A 1 135 ? 9.116 1.210 17.845 1.00 60.38 135 THR A N 1
ATOM 1054 C CA . THR A 1 135 ? 9.873 1.582 19.051 1.00 60.38 135 THR A CA 1
ATOM 1055 C C . THR A 1 135 ? 8.983 2.176 20.148 1.00 60.38 135 THR A C 1
ATOM 1057 O O . THR A 1 135 ? 9.509 2.723 21.113 1.00 60.38 135 THR A O 1
ATOM 1060 N N . GLY A 1 136 ? 7.653 2.115 20.002 1.00 60.41 136 GLY A N 1
ATOM 1061 C CA . GLY A 1 136 ? 6.697 2.569 21.019 1.00 60.41 136 GLY A CA 1
ATOM 1062 C C . GLY A 1 136 ? 6.292 4.045 20.941 1.00 60.41 136 GLY A C 1
ATOM 1063 O O . GLY A 1 136 ? 5.687 4.546 21.883 1.00 60.41 136 GLY A O 1
ATOM 1064 N N . PHE A 1 137 ? 6.598 4.757 19.850 1.00 69.44 137 PHE A N 1
ATOM 1065 C CA . PHE A 1 137 ? 6.011 6.081 19.618 1.00 69.44 137 PHE A CA 1
ATOM 1066 C C . PHE A 1 137 ? 4.521 5.944 19.288 1.00 69.44 137 PHE A C 1
ATOM 1068 O O . PHE A 1 137 ? 4.143 5.020 18.569 1.00 69.44 137 PHE A O 1
ATOM 1075 N N . GLN A 1 138 ? 3.707 6.891 19.751 1.00 67.19 138 GLN A N 1
ATOM 1076 C CA . GLN A 1 138 ? 2.274 6.985 19.486 1.00 67.19 138 GLN A CA 1
ATOM 1077 C C . GLN A 1 138 ? 1.920 8.456 19.252 1.00 67.19 138 GLN A C 1
ATOM 1079 O O . GLN A 1 138 ? 2.315 9.317 20.033 1.00 67.19 138 GLN A O 1
ATOM 1084 N N . ALA A 1 139 ? 1.228 8.750 18.152 1.00 69.56 139 ALA A N 1
ATOM 1085 C CA . ALA A 1 139 ? 0.793 10.103 17.830 1.00 69.56 139 ALA A CA 1
ATOM 1086 C C . ALA A 1 139 ? -0.488 10.467 18.602 1.00 69.56 139 ALA A C 1
ATOM 1088 O O . ALA A 1 139 ? -1.443 9.686 18.624 1.00 69.56 139 ALA A O 1
ATOM 1089 N N . ASP A 1 140 ? -0.523 11.669 19.178 1.00 67.25 140 ASP A N 1
ATOM 1090 C CA . ASP A 1 140 ? -1.704 12.206 19.862 1.00 67.25 140 ASP A CA 1
ATOM 1091 C C . ASP A 1 140 ? -2.855 12.472 18.872 1.00 67.25 140 ASP A C 1
ATOM 1093 O O . ASP A 1 140 ? -2.622 12.888 17.734 1.00 67.25 140 ASP A O 1
ATOM 1097 N N . GLY A 1 141 ? -4.102 12.241 19.301 1.00 69.94 141 GLY A N 1
ATOM 1098 C CA . GLY A 1 141 ? -5.311 12.446 18.484 1.00 69.94 141 GLY A CA 1
ATOM 1099 C C . GLY A 1 141 ? -5.622 11.327 17.480 1.00 69.94 141 GLY A C 1
ATOM 1100 O O . GLY A 1 141 ? -6.449 11.510 16.586 1.00 69.94 141 GLY A O 1
ATOM 1101 N N . PHE A 1 142 ? -4.950 10.175 17.600 1.00 78.88 142 PHE A N 1
ATOM 1102 C CA . PHE A 1 142 ? -5.176 8.979 16.777 1.00 78.88 142 PHE A CA 1
ATOM 1103 C C . PHE A 1 142 ? -5.526 7.761 17.640 1.00 78.88 142 PHE A C 1
ATOM 1105 O O . PHE A 1 142 ? -4.957 6.670 17.510 1.00 78.88 142 PHE A O 1
ATOM 1112 N N . GLU A 1 143 ? -6.500 7.934 18.532 1.00 83.56 143 GLU A N 1
ATOM 1113 C CA . GLU A 1 143 ? -6.966 6.911 19.471 1.00 83.56 143 GLU A CA 1
ATOM 1114 C C . GLU A 1 143 ? -7.461 5.661 18.738 1.00 83.56 143 GLU A C 1
ATOM 1116 O O . GLU A 1 143 ? -7.226 4.549 19.200 1.00 83.56 143 GLU A O 1
ATOM 1121 N N . ILE A 1 144 ? -8.066 5.815 17.554 1.00 86.62 144 ILE A N 1
ATOM 1122 C CA . ILE A 1 144 ? -8.504 4.679 16.731 1.00 86.62 144 ILE A CA 1
ATOM 1123 C C . ILE A 1 144 ? -7.332 3.801 16.273 1.00 86.62 144 ILE A C 1
ATOM 1125 O O . ILE A 1 144 ? -7.432 2.577 16.313 1.00 86.62 144 ILE A O 1
ATOM 1129 N N . MET A 1 145 ? -6.198 4.404 15.899 1.00 88.12 145 MET A N 1
ATOM 1130 C CA . MET A 1 145 ? -5.001 3.656 15.490 1.00 88.12 145 MET A CA 1
ATOM 1131 C C . MET A 1 145 ? -4.355 2.965 16.690 1.00 88.12 145 MET A C 1
ATOM 1133 O O . MET A 1 145 ? -3.804 1.876 16.573 1.00 88.12 145 MET A O 1
ATOM 1137 N N . SER A 1 146 ? -4.490 3.573 17.863 1.00 86.31 146 SER A N 1
ATOM 1138 C CA . SER A 1 146 ? -4.029 3.021 19.135 1.00 86.31 146 SER A CA 1
ATOM 1139 C C . SER A 1 146 ? -4.882 1.824 19.568 1.00 86.31 146 SER A C 1
ATOM 1141 O O . SER A 1 146 ? -4.356 0.776 19.940 1.00 86.31 146 SER A O 1
ATOM 1143 N N . ALA A 1 147 ? -6.206 1.952 19.450 1.00 88.50 147 ALA A N 1
ATOM 1144 C CA . ALA A 1 147 ? -7.155 0.875 19.692 1.00 88.50 147 ALA A CA 1
ATOM 1145 C C . ALA A 1 147 ? -6.935 -0.292 18.724 1.00 88.50 147 ALA A C 1
ATOM 1147 O O . ALA A 1 147 ? -6.997 -1.443 19.146 1.00 88.50 147 ALA A O 1
ATOM 1148 N N . LEU A 1 148 ? -6.618 -0.011 17.456 1.00 91.56 148 LEU A N 1
ATOM 1149 C CA . LEU A 1 148 ? -6.263 -1.035 16.476 1.00 91.56 148 LEU A CA 1
ATOM 1150 C C . LEU A 1 148 ? -4.994 -1.800 16.878 1.00 91.56 148 LEU A C 1
ATOM 1152 O O . LEU A 1 148 ? -4.993 -3.027 16.810 1.00 91.56 148 LEU A O 1
ATOM 1156 N N . SER A 1 149 ? -3.947 -1.110 17.342 1.00 88.88 149 SER A N 1
ATOM 1157 C CA . SER A 1 149 ? -2.732 -1.764 17.850 1.00 88.88 149 SER A CA 1
ATOM 1158 C C . SER A 1 149 ? -2.996 -2.638 19.079 1.00 88.88 149 SER A C 1
ATOM 1160 O O . SER A 1 149 ? -2.410 -3.706 19.214 1.00 88.88 149 SER A O 1
ATOM 1162 N N . HIS A 1 150 ? -3.882 -2.217 19.985 1.00 88.62 150 HIS A N 1
ATOM 1163 C CA . HIS A 1 150 ? -4.274 -3.050 21.126 1.00 88.62 150 HIS A CA 1
ATOM 1164 C C . HIS A 1 150 ? -5.123 -4.254 20.686 1.00 88.62 150 HIS A C 1
ATOM 1166 O O . HIS A 1 150 ? -4.938 -5.375 21.162 1.00 88.62 150 HIS A O 1
ATOM 1172 N N . PHE A 1 151 ? -6.051 -4.029 19.753 1.00 92.31 151 PHE A N 1
ATOM 1173 C CA . PHE A 1 151 ? -6.908 -5.071 19.203 1.00 92.31 151 PHE A CA 1
ATOM 1174 C C . PHE A 1 151 ? -6.100 -6.149 18.486 1.00 92.31 151 PHE A C 1
ATOM 1176 O O . PHE A 1 151 ? -6.399 -7.326 18.668 1.00 92.31 151 PHE A O 1
ATOM 1183 N N . SER A 1 152 ? -5.085 -5.773 17.701 1.00 91.94 152 SER A N 1
ATOM 1184 C CA . SER A 1 152 ? -4.268 -6.736 16.961 1.00 91.94 152 SER A CA 1
ATOM 1185 C C . SER A 1 152 ? -3.614 -7.751 17.897 1.00 91.94 152 SER A C 1
ATOM 1187 O O . SER A 1 152 ? -3.793 -8.943 17.678 1.00 91.94 152 SER A O 1
ATOM 1189 N N . TYR A 1 153 ? -2.980 -7.293 18.981 1.00 89.94 153 TYR A N 1
ATOM 1190 C CA . TYR A 1 153 ? -2.358 -8.152 19.995 1.00 89.94 153 TYR A CA 1
ATOM 1191 C C . TYR A 1 153 ? -3.358 -9.123 20.637 1.00 89.94 153 TYR A C 1
ATOM 1193 O O . TYR A 1 153 ? -3.103 -10.321 20.749 1.00 89.94 153 TYR A O 1
ATOM 1201 N N . TYR A 1 154 ? -4.532 -8.621 21.035 1.00 90.25 154 TYR A N 1
ATOM 1202 C CA . TYR A 1 154 ? -5.577 -9.466 21.616 1.00 90.25 154 TYR A CA 1
ATOM 1203 C C . TYR A 1 154 ? -6.103 -10.503 20.612 1.00 90.25 154 TYR A C 1
ATOM 1205 O O . TYR A 1 154 ? -6.262 -11.674 20.947 1.00 90.25 154 TYR A O 1
ATOM 1213 N N . PHE A 1 155 ? -6.358 -10.079 19.375 1.00 89.94 155 PHE A N 1
ATOM 1214 C CA . PHE A 1 155 ? -6.939 -10.910 18.325 1.00 89.94 155 PHE A CA 1
ATOM 1215 C C . PHE A 1 155 ? -5.992 -12.011 17.834 1.00 89.94 155 PHE A C 1
ATOM 1217 O O . PHE A 1 155 ? -6.455 -13.081 17.438 1.00 89.94 155 PHE A O 1
ATOM 1224 N N . THR A 1 156 ? -4.678 -11.773 17.865 1.00 89.00 156 THR A N 1
ATOM 1225 C CA . THR A 1 156 ? -3.664 -12.783 17.524 1.00 89.00 156 THR A CA 1
ATOM 1226 C C . THR A 1 156 ? -3.278 -13.672 18.705 1.00 89.00 156 THR A C 1
ATOM 1228 O O . THR A 1 156 ? -2.626 -14.690 18.491 1.00 89.00 156 THR A O 1
ATOM 1231 N N . GLY A 1 157 ? -3.720 -13.347 19.925 1.00 84.94 157 GLY A N 1
ATOM 1232 C CA . GLY A 1 157 ? -3.423 -14.122 21.132 1.00 84.94 157 GLY A CA 1
ATOM 1233 C C . GLY A 1 157 ? -2.049 -13.844 21.749 1.00 84.94 157 GLY A C 1
ATOM 1234 O O . GLY A 1 157 ? -1.572 -14.675 22.522 1.00 84.94 157 GLY A O 1
ATOM 1235 N N . GLY A 1 158 ? -1.449 -12.688 21.446 1.00 68.06 158 GLY A N 1
ATOM 1236 C CA . GLY A 1 158 ? -0.078 -12.329 21.821 1.00 68.06 158 GLY A CA 1
ATOM 1237 C C . GLY A 1 158 ? 0.921 -12.661 20.730 1.00 68.06 158 GLY A C 1
ATOM 1238 O O . GLY A 1 158 ? 1.432 -13.800 20.733 1.00 68.06 158 GLY A O 1
#